Protein AF-A0A1I2SS05-F1 (afdb_monomer_lite)

Sequence (135 aa):
MAQELGLDVELPAALAALGEGWFEYGLVERSYAVRQPEAFARMVERWGHNALKRKQYTASAYIASVLALLAKSGAVVYRPAPGTGRWSYNNPISWWSLPPGAAWDQRTSWVDVIGDHDQASQAADEACRSYVPNA

Foldseek 3Di:
DCVVLVLLPLLLVLQVVVPAAKEFLVSSLLSSCVVRLPSLLVLLVVQQPDDDDDSVVRSSVVSVVVLVVCCVVLQKPWDFAAAAAVCNVPHRTIMIHGPPHDDNVRYDHCCNVQNHDDPSVVVSVVVSVVSNPDD

Secondary structure (DSSP, 8-state):
--TTTTHHHHHHHHHHHH-SSEEEHHHHHHHHHHH-HHHHHHHHHHHH-SSSS-HHHHHHHHHHHHHHHHHHTTSSEEEEE---GGGTTSSSEEEEE-TT---TTSEE-HHHHH-SSSHHHHHHHHHHHHTS---

Radius of gyration: 14.29 Å; chains: 1; bounding box: 31×37×32 Å

Structure (mmCIF, N/CA/C/O backbone):
data_AF-A0A1I2SS05-F1
#
_entry.id   AF-A0A1I2SS05-F1
#
loop_
_atom_site.group_PDB
_atom_site.id
_atom_site.type_symbol
_atom_site.label_atom_id
_atom_site.label_alt_id
_atom_site.label_comp_id
_atom_site.label_asym_id
_atom_site.label_entity_id
_atom_site.label_seq_id
_atom_site.pdbx_PDB_ins_code
_atom_site.Cartn_x
_atom_site.Cartn_y
_atom_site.Cartn_z
_atom_site.occupancy
_atom_site.B_iso_or_equiv
_atom_site.auth_seq_id
_atom_site.auth_comp_id
_atom_site.auth_asym_id
_atom_site.auth_atom_id
_atom_site.pdbx_PDB_model_num
ATOM 1 N N . MET A 1 1 ? -3.123 19.132 5.347 1.00 48.22 1 MET A N 1
ATOM 2 C CA . MET A 1 1 ? -1.966 18.322 4.895 1.00 48.22 1 MET A CA 1
ATOM 3 C C . MET A 1 1 ? -2.386 16.946 4.368 1.00 48.22 1 MET A C 1
ATOM 5 O O . MET A 1 1 ? -2.285 16.781 3.167 1.00 48.22 1 MET A O 1
ATOM 9 N N . ALA A 1 2 ? -2.925 16.000 5.160 1.00 51.53 2 ALA A N 1
ATOM 10 C CA . ALA A 1 2 ? -3.508 14.755 4.601 1.00 51.53 2 ALA A CA 1
ATOM 11 C C . ALA A 1 2 ? -4.911 14.979 3.994 1.00 51.53 2 ALA A C 1
ATOM 13 O O . ALA A 1 2 ? -5.163 14.591 2.859 1.00 51.53 2 ALA A O 1
ATOM 14 N N . GLN A 1 3 ? -5.760 15.738 4.699 1.00 52.25 3 GLN A N 1
ATOM 15 C CA . GLN A 1 3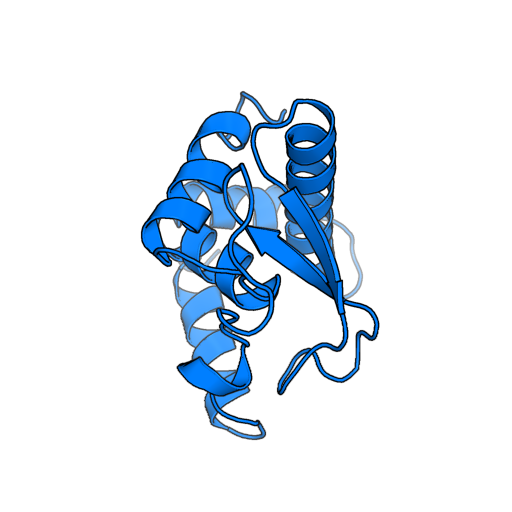 ? -7.090 16.182 4.236 1.00 52.25 3 GLN A CA 1
ATOM 16 C C . GLN A 1 3 ? -7.040 17.077 2.986 1.00 52.25 3 GLN A C 1
ATOM 18 O O . GLN A 1 3 ? -8.019 17.205 2.268 1.00 52.25 3 GLN A O 1
ATOM 23 N N . GLU A 1 4 ? -5.893 17.707 2.722 1.00 53.22 4 GLU A N 1
ATOM 24 C CA . GLU A 1 4 ? -5.696 18.620 1.584 1.00 53.22 4 GLU A CA 1
ATOM 25 C C . GLU A 1 4 ? -5.476 17.851 0.269 1.00 53.22 4 GLU A C 1
ATOM 27 O O . GLU A 1 4 ? -5.680 18.397 -0.808 1.00 53.22 4 GLU A O 1
ATOM 32 N N . LEU A 1 5 ? -5.093 16.572 0.368 1.00 64.88 5 LEU A N 1
ATOM 33 C CA . LEU A 1 5 ? -4.944 15.641 -0.753 1.00 64.88 5 LEU A CA 1
ATOM 34 C C . LEU A 1 5 ? -5.978 14.500 -0.702 1.00 64.88 5 LEU A C 1
ATOM 36 O O . LEU A 1 5 ? -5.899 13.580 -1.508 1.00 64.88 5 LEU A O 1
ATOM 40 N N . GLY A 1 6 ? -6.910 14.529 0.261 1.00 78.88 6 GLY A N 1
ATOM 41 C CA . GLY A 1 6 ? -7.926 13.488 0.457 1.00 78.88 6 GLY A CA 1
ATOM 42 C C . GLY A 1 6 ? -7.362 12.093 0.744 1.00 78.88 6 GLY A C 1
ATOM 43 O O . GLY A 1 6 ? -8.042 11.103 0.496 1.00 78.88 6 GLY A O 1
ATOM 44 N N . LEU A 1 7 ? -6.118 11.980 1.227 1.00 83.94 7 LEU A N 1
ATOM 45 C CA . LEU A 1 7 ? -5.425 10.688 1.369 1.00 83.94 7 LEU A CA 1
ATOM 46 C C . LEU A 1 7 ? -6.102 9.737 2.354 1.00 83.94 7 LEU A C 1
ATOM 48 O O . LEU A 1 7 ? -5.990 8.522 2.223 1.00 83.94 7 LEU A O 1
ATOM 52 N N . ASP A 1 8 ? -6.800 10.286 3.338 1.00 85.38 8 ASP A N 1
ATOM 53 C CA . ASP A 1 8 ? -7.609 9.546 4.295 1.00 85.38 8 ASP A CA 1
ATOM 54 C C . ASP A 1 8 ? -8.778 8.797 3.641 1.00 85.38 8 ASP A C 1
ATOM 56 O O . ASP A 1 8 ? -9.176 7.745 4.134 1.00 85.38 8 ASP A O 1
ATOM 60 N N . VAL A 1 9 ? -9.271 9.294 2.505 1.00 89.38 9 VAL A N 1
ATOM 61 C CA . VAL A 1 9 ? -10.321 8.659 1.696 1.00 89.38 9 VAL A CA 1
ATOM 62 C C . VAL A 1 9 ? -9.716 7.862 0.541 1.00 89.38 9 VAL A C 1
ATOM 64 O O . VAL A 1 9 ? -10.109 6.724 0.276 1.00 89.38 9 VAL A O 1
ATOM 67 N N . GLU A 1 10 ? -8.718 8.430 -0.131 1.00 93.12 10 GLU A N 1
ATOM 68 C CA . GLU A 1 10 ? -8.175 7.868 -1.363 1.00 93.12 10 GLU A CA 1
ATOM 69 C C . GLU A 1 10 ? -7.252 6.674 -1.138 1.00 93.12 10 GLU A C 1
ATOM 71 O O . GLU A 1 10 ? -7.200 5.802 -2.000 1.00 93.12 10 GLU A O 1
ATOM 76 N N . LEU A 1 11 ? -6.555 6.571 -0.001 1.00 93.94 11 LEU A N 1
ATOM 77 C CA . LEU A 1 11 ? -5.723 5.396 0.284 1.00 93.94 11 LEU A CA 1
ATOM 78 C C . LEU A 1 11 ? -6.562 4.144 0.595 1.00 93.94 11 LEU A C 1
ATOM 80 O O . LEU A 1 11 ? -6.270 3.096 0.012 1.00 93.94 11 LEU A O 1
ATOM 84 N N . PRO A 1 12 ? -7.636 4.209 1.410 1.00 95.12 12 PRO A N 1
ATOM 85 C CA . PRO A 1 12 ? -8.589 3.105 1.506 1.00 95.12 12 PRO A CA 1
ATOM 86 C C . PRO A 1 12 ? -9.242 2.771 0.161 1.00 95.12 12 PRO A C 1
ATOM 88 O O . PRO A 1 12 ? -9.371 1.597 -0.173 1.00 95.12 12 PRO A O 1
ATOM 91 N N . ALA A 1 13 ? -9.601 3.773 -0.649 1.00 94.75 13 ALA A N 1
ATOM 92 C CA . ALA A 1 13 ? -10.176 3.533 -1.973 1.00 94.75 13 ALA A CA 1
ATOM 93 C C . ALA A 1 13 ? -9.169 2.907 -2.960 1.00 94.75 13 ALA A C 1
ATOM 95 O O . ALA A 1 13 ? -9.543 2.073 -3.785 1.00 94.75 13 ALA A O 1
ATOM 96 N N . ALA A 1 14 ? -7.887 3.265 -2.863 1.00 94.44 14 ALA A N 1
ATOM 97 C CA . ALA A 1 14 ? -6.809 2.649 -3.629 1.00 94.44 14 ALA A CA 1
ATOM 98 C C . ALA A 1 14 ? -6.581 1.191 -3.222 1.00 94.44 14 ALA A C 1
ATOM 100 O O . ALA A 1 14 ? -6.375 0.346 -4.092 1.00 94.44 14 ALA A O 1
ATOM 101 N N . LEU A 1 15 ? -6.680 0.875 -1.930 1.00 95.50 15 LEU A N 1
ATOM 102 C CA . LEU A 1 15 ? -6.683 -0.509 -1.455 1.00 95.50 15 LEU A CA 1
ATOM 103 C C . LEU A 1 15 ? -7.912 -1.273 -1.949 1.00 95.50 15 LEU A C 1
ATOM 105 O O . LEU A 1 15 ? -7.764 -2.367 -2.478 1.00 95.50 15 LEU A O 1
ATOM 109 N N . ALA A 1 16 ? -9.105 -0.680 -1.858 1.00 95.31 16 ALA A N 1
ATOM 110 C CA . ALA A 1 16 ? -10.339 -1.294 -2.346 1.00 95.31 16 ALA A CA 1
ATOM 111 C C . ALA A 1 16 ? -10.265 -1.639 -3.843 1.00 95.31 16 ALA A C 1
ATOM 113 O O . ALA A 1 16 ? -10.750 -2.684 -4.266 1.00 95.31 16 ALA A O 1
ATOM 114 N N . ALA A 1 17 ? -9.620 -0.784 -4.643 1.00 95.06 17 ALA A N 1
ATOM 115 C CA . ALA A 1 17 ? -9.432 -1.008 -6.074 1.00 95.06 17 ALA A CA 1
ATOM 116 C C . ALA A 1 17 ? -8.500 -2.190 -6.403 1.00 95.06 17 ALA A C 1
ATOM 118 O O . ALA A 1 17 ? -8.555 -2.702 -7.519 1.00 95.06 17 ALA A O 1
ATOM 119 N N . LEU A 1 18 ? -7.658 -2.629 -5.459 1.00 94.31 18 LEU A N 1
ATOM 120 C CA . LEU A 1 18 ? -6.821 -3.823 -5.616 1.00 94.31 18 LEU A CA 1
ATOM 121 C C . LEU A 1 18 ? -7.591 -5.125 -5.328 1.00 94.31 18 LEU A C 1
ATOM 123 O O . LEU A 1 18 ? -7.138 -6.194 -5.732 1.00 94.31 18 LEU A O 1
ATOM 127 N N . GLY A 1 19 ? -8.761 -5.034 -4.690 1.00 94.06 19 GLY A N 1
ATOM 128 C CA . GLY A 1 19 ? -9.625 -6.165 -4.360 1.00 94.06 19 GLY A CA 1
ATOM 129 C C . GLY A 1 19 ? -9.471 -6.656 -2.921 1.00 94.06 19 GLY A C 1
ATOM 130 O O . GLY A 1 19 ? -9.003 -5.941 -2.035 1.00 94.06 19 GLY A O 1
ATOM 131 N N . GLU A 1 20 ? -9.909 -7.890 -2.678 1.00 93.50 20 GLU A N 1
ATOM 132 C CA . GLU A 1 20 ? -9.773 -8.547 -1.378 1.00 93.50 20 GLU A CA 1
ATOM 133 C C . GLU A 1 20 ? -8.370 -9.134 -1.218 1.00 93.50 20 GLU A C 1
ATOM 135 O O . GLU A 1 20 ? -7.832 -9.750 -2.139 1.00 93.50 20 GLU A O 1
ATOM 140 N N . GLY A 1 21 ? -7.781 -8.970 -0.035 1.00 96.38 21 GLY A N 1
ATOM 141 C CA . GLY A 1 21 ? -6.470 -9.535 0.266 1.00 96.38 21 GLY A CA 1
ATOM 142 C C . GLY A 1 21 ? -5.504 -8.550 0.903 1.00 96.38 21 GLY A C 1
ATOM 143 O O . GLY A 1 21 ? -5.843 -7.413 1.236 1.00 96.38 21 GLY A O 1
ATOM 144 N N . TRP A 1 22 ? -4.280 -9.025 1.090 1.00 98.12 22 TRP A N 1
ATOM 145 C CA . TRP A 1 22 ? -3.132 -8.227 1.498 1.00 98.12 22 TRP A CA 1
ATOM 146 C C . TRP A 1 22 ? -2.328 -7.793 0.282 1.00 98.12 22 TRP A C 1
ATOM 148 O O . TRP A 1 22 ? -2.013 -8.613 -0.575 1.00 98.12 22 TRP A O 1
ATOM 158 N N . PHE A 1 23 ? -1.915 -6.534 0.247 1.00 97.81 23 PHE A N 1
ATOM 159 C CA . PHE A 1 23 ? -1.162 -5.968 -0.865 1.00 97.81 23 PHE A CA 1
ATOM 160 C C . PHE A 1 23 ? 0.162 -5.396 -0.386 1.00 97.81 23 PHE A C 1
ATOM 162 O O . PHE A 1 23 ? 0.221 -4.671 0.613 1.00 97.81 23 PHE A O 1
ATOM 169 N N . GLU A 1 24 ? 1.231 -5.719 -1.108 1.00 96.31 24 GLU A N 1
ATOM 170 C CA . GLU A 1 24 ? 2.543 -5.122 -0.877 1.00 96.31 24 GLU A CA 1
ATOM 171 C C . GLU A 1 24 ? 2.481 -3.607 -1.117 1.00 96.31 24 GLU A C 1
ATOM 173 O O . GLU A 1 24 ? 1.811 -3.141 -2.041 1.00 96.31 24 GLU A O 1
ATOM 178 N N . TYR A 1 25 ? 3.204 -2.829 -0.308 1.00 94.56 25 TYR A N 1
ATOM 179 C CA . TYR A 1 25 ? 3.220 -1.366 -0.373 1.00 94.56 25 TYR A CA 1
ATOM 180 C C . TYR A 1 25 ? 3.329 -0.787 -1.791 1.00 94.56 25 TYR A C 1
ATOM 182 O O . TYR A 1 25 ? 2.598 0.143 -2.127 1.00 94.56 25 TYR A O 1
ATOM 190 N N . GLY A 1 26 ? 4.193 -1.352 -2.640 1.00 91.31 26 GLY A N 1
ATOM 191 C CA . GLY A 1 26 ? 4.365 -0.863 -4.006 1.00 91.31 26 GLY A CA 1
ATOM 192 C C . GLY A 1 26 ? 3.089 -0.919 -4.849 1.00 91.31 26 GLY A C 1
ATOM 193 O O . GLY A 1 26 ? 2.849 -0.021 -5.654 1.00 91.31 26 GLY A O 1
ATOM 194 N N . LEU A 1 27 ? 2.239 -1.930 -4.646 1.00 93.12 27 LEU A N 1
ATOM 195 C CA . LEU A 1 27 ? 0.946 -2.020 -5.329 1.00 93.12 27 LEU A CA 1
ATOM 196 C C . LEU A 1 27 ? -0.041 -0.972 -4.814 1.00 93.12 27 LEU A C 1
ATOM 198 O O . LEU A 1 27 ? -0.803 -0.418 -5.603 1.00 93.12 27 LEU A O 1
ATOM 202 N N . VAL A 1 28 ? -0.001 -0.669 -3.516 1.00 94.00 28 VAL A N 1
ATOM 203 C CA . VAL A 1 28 ? -0.846 0.364 -2.898 1.00 94.00 28 VAL A CA 1
ATOM 204 C C . VAL A 1 28 ? -0.473 1.749 -3.416 1.00 94.00 28 VAL A C 1
ATOM 206 O O . VAL A 1 28 ? -1.347 2.498 -3.849 1.00 94.00 28 VAL A O 1
ATOM 209 N N . GLU A 1 29 ? 0.823 2.072 -3.436 1.00 91.19 29 GLU A N 1
ATOM 210 C CA . GLU A 1 29 ? 1.328 3.329 -3.997 1.00 91.19 29 GLU A CA 1
ATOM 211 C C . GLU A 1 29 ? 0.943 3.464 -5.474 1.00 91.19 29 GLU A C 1
ATOM 213 O O . GLU A 1 29 ? 0.400 4.492 -5.880 1.00 91.19 29 GLU A O 1
ATOM 218 N N . ARG A 1 30 ? 1.155 2.407 -6.268 1.00 89.62 30 ARG A N 1
ATOM 219 C CA . ARG A 1 30 ? 0.778 2.382 -7.685 1.00 89.62 30 ARG A CA 1
ATOM 220 C C . ARG A 1 30 ? -0.727 2.574 -7.877 1.00 89.62 30 ARG A C 1
ATOM 222 O O . ARG A 1 30 ? -1.124 3.363 -8.727 1.00 89.62 30 ARG A O 1
ATOM 229 N N . SER A 1 31 ? -1.558 1.882 -7.097 1.00 92.25 31 SER A N 1
ATOM 230 C CA . SER A 1 31 ? -3.018 2.037 -7.144 1.00 92.25 31 SER A CA 1
ATOM 231 C C . SER A 1 31 ? -3.435 3.480 -6.850 1.00 92.25 31 SER A C 1
ATOM 233 O O . SER A 1 31 ? -4.236 4.058 -7.584 1.00 92.25 31 SER A O 1
ATOM 235 N N . TYR A 1 32 ? -2.833 4.106 -5.834 1.00 90.75 32 TYR A N 1
ATOM 236 C CA . TYR A 1 32 ? -3.074 5.514 -5.527 1.00 90.75 32 TYR A CA 1
ATOM 237 C C . TYR A 1 32 ? -2.633 6.440 -6.671 1.00 90.75 32 TYR A C 1
ATOM 239 O O . TYR A 1 32 ? -3.416 7.287 -7.095 1.00 90.75 32 TYR A O 1
ATOM 247 N N . ALA A 1 33 ? -1.427 6.258 -7.217 1.00 88.06 33 ALA A N 1
ATOM 248 C CA . ALA A 1 33 ? -0.911 7.081 -8.313 1.00 88.06 33 ALA A CA 1
ATOM 249 C C . ALA A 1 33 ? -1.770 6.983 -9.587 1.00 88.06 33 ALA A C 1
ATOM 251 O O . ALA A 1 33 ? -1.985 7.988 -10.257 1.00 88.06 33 ALA A O 1
ATOM 252 N N . VAL A 1 34 ? -2.311 5.798 -9.893 1.00 87.88 34 VAL A N 1
ATOM 253 C CA . VAL A 1 34 ? -3.240 5.601 -11.019 1.00 87.88 34 VAL A CA 1
ATOM 254 C C . VAL A 1 34 ? -4.572 6.315 -10.783 1.00 87.88 34 VAL A C 1
ATOM 256 O O . VAL A 1 34 ? -5.139 6.885 -11.712 1.00 87.88 34 VAL A O 1
ATOM 259 N N . ARG A 1 35 ? -5.088 6.284 -9.551 1.00 88.44 35 ARG A N 1
ATOM 260 C CA . ARG A 1 35 ? -6.379 6.897 -9.206 1.00 88.44 35 ARG A CA 1
ATOM 261 C C . ARG A 1 35 ? -6.308 8.414 -9.082 1.00 88.44 35 ARG A C 1
ATOM 263 O O . ARG A 1 35 ? -7.273 9.093 -9.411 1.00 88.44 35 ARG A O 1
ATOM 270 N N . GLN A 1 36 ? -5.195 8.926 -8.572 1.00 88.31 36 GLN A N 1
ATOM 271 C CA . GLN A 1 36 ? -5.012 10.333 -8.229 1.00 88.31 36 GLN A CA 1
ATOM 272 C C . GLN A 1 36 ? -3.708 10.885 -8.830 1.00 88.31 36 GLN A C 1
ATOM 274 O O . GLN A 1 36 ? -2.840 11.361 -8.088 1.00 88.31 36 GLN A O 1
ATOM 279 N N . PRO A 1 37 ? -3.547 10.847 -10.169 1.00 85.69 37 PRO A N 1
ATOM 280 C CA . PRO A 1 37 ? -2.283 11.180 -10.829 1.00 85.69 37 PRO A CA 1
ATOM 281 C C . PRO A 1 37 ? -1.830 12.616 -10.538 1.00 85.69 37 PRO A C 1
ATOM 283 O O . PRO A 1 37 ? -0.675 12.843 -10.189 1.00 85.69 37 PRO A O 1
ATOM 286 N N . GLU A 1 38 ? -2.745 13.589 -10.556 1.00 83.81 38 GLU A N 1
ATOM 287 C CA . GLU A 1 38 ? -2.424 14.994 -10.263 1.00 83.81 38 GLU A CA 1
ATOM 288 C C . GLU A 1 38 ? -2.047 15.236 -8.794 1.00 83.81 38 GLU A C 1
ATOM 290 O O . GLU A 1 38 ? -1.187 16.061 -8.479 1.00 83.81 38 GLU A O 1
ATOM 295 N N . ALA A 1 39 ? -2.703 14.549 -7.854 1.00 84.31 39 ALA A N 1
ATOM 296 C CA . ALA A 1 39 ? -2.381 14.671 -6.433 1.00 84.31 39 ALA A CA 1
ATOM 297 C C . ALA A 1 39 ? -1.034 14.008 -6.119 1.00 84.31 39 ALA A C 1
ATOM 299 O O . ALA A 1 39 ? -0.243 14.549 -5.346 1.00 84.31 39 ALA A O 1
ATOM 300 N N . PHE A 1 40 ? -0.751 12.866 -6.750 1.00 83.38 40 PHE A N 1
ATOM 301 C CA . PHE A 1 40 ? 0.543 12.203 -6.666 1.00 83.38 40 PHE A CA 1
ATOM 302 C C . PHE A 1 40 ? 1.655 13.062 -7.285 1.00 83.38 40 PHE A C 1
ATOM 304 O O . PHE A 1 40 ? 2.693 13.250 -6.655 1.00 83.38 40 PHE A O 1
ATOM 311 N N . ALA A 1 41 ? 1.418 13.681 -8.445 1.00 81.75 41 ALA A N 1
ATOM 312 C CA . ALA A 1 41 ? 2.341 14.635 -9.060 1.00 81.75 41 ALA A CA 1
ATOM 313 C C . ALA A 1 41 ? 2.666 15.809 -8.122 1.00 81.75 41 ALA A C 1
ATOM 315 O O . ALA A 1 41 ? 3.836 16.074 -7.850 1.00 81.75 41 ALA A O 1
ATOM 316 N N . ARG A 1 42 ? 1.643 16.443 -7.532 1.00 79.62 42 ARG A N 1
ATOM 317 C CA . ARG A 1 42 ? 1.820 17.521 -6.540 1.00 79.62 42 ARG A CA 1
ATOM 318 C C . ARG A 1 42 ? 2.568 17.064 -5.291 1.00 79.62 42 ARG A C 1
ATOM 320 O O . ARG A 1 42 ? 3.323 17.835 -4.707 1.00 79.62 42 ARG A O 1
ATOM 327 N N . MET A 1 43 ? 2.371 15.818 -4.865 1.00 78.94 43 MET A N 1
ATOM 328 C CA . MET A 1 43 ? 3.104 15.225 -3.747 1.00 78.94 43 MET A CA 1
ATOM 329 C C . MET A 1 43 ? 4.590 15.051 -4.090 1.00 78.94 43 MET A C 1
ATOM 331 O O . MET A 1 43 ? 5.460 15.457 -3.317 1.00 78.94 43 MET A O 1
ATOM 335 N N . VAL A 1 44 ? 4.888 14.509 -5.270 1.00 77.12 44 VAL A N 1
ATOM 336 C CA . VAL A 1 44 ? 6.264 14.372 -5.764 1.00 77.12 44 VAL A CA 1
ATOM 337 C C . VAL A 1 44 ? 6.933 15.737 -5.924 1.00 77.12 44 VAL A C 1
ATOM 339 O O . VAL A 1 44 ? 8.104 15.874 -5.581 1.00 77.12 44 VAL A O 1
ATOM 342 N N . GLU A 1 45 ? 6.205 16.749 -6.391 1.00 73.75 45 GLU A N 1
ATOM 343 C CA . GLU A 1 45 ? 6.691 18.125 -6.472 1.00 73.75 45 GLU A CA 1
ATOM 344 C C . GLU A 1 45 ? 6.980 18.675 -5.066 1.00 73.75 45 GLU A C 1
ATOM 346 O O . GLU A 1 45 ? 8.141 18.876 -4.709 1.00 73.75 45 GLU A O 1
ATOM 351 N N . ARG A 1 46 ? 5.957 18.802 -4.210 1.00 70.81 46 ARG A N 1
ATOM 352 C CA . ARG A 1 46 ? 6.025 19.442 -2.881 1.00 70.81 46 ARG A CA 1
ATOM 353 C C . ARG A 1 46 ? 7.065 18.827 -1.949 1.00 70.81 46 ARG A C 1
ATOM 355 O O . ARG A 1 46 ? 7.768 19.557 -1.253 1.00 70.81 46 ARG A O 1
ATOM 362 N N . TRP A 1 47 ? 7.167 17.501 -1.913 1.00 66.50 47 TRP A N 1
ATOM 363 C CA . TRP A 1 47 ? 8.106 16.792 -1.038 1.00 66.50 47 TRP A CA 1
ATOM 364 C C . TRP A 1 47 ? 9.377 16.331 -1.768 1.00 66.50 47 TRP A C 1
ATOM 366 O O . TRP A 1 47 ? 10.258 15.733 -1.148 1.00 66.50 47 TRP A O 1
ATOM 376 N N . GLY A 1 48 ? 9.515 16.648 -3.060 1.00 58.56 48 GLY A N 1
ATOM 377 C CA . GLY A 1 48 ? 10.715 16.415 -3.870 1.00 58.56 48 GLY A CA 1
ATOM 378 C C . GLY A 1 48 ? 11.693 17.595 -3.919 1.00 58.56 48 GLY A C 1
ATOM 379 O O . GLY A 1 48 ? 12.789 17.448 -4.469 1.00 58.56 48 GLY A O 1
ATOM 380 N N . HIS A 1 49 ? 11.341 18.747 -3.339 1.00 49.53 49 HIS A N 1
ATOM 381 C CA . HIS A 1 49 ? 12.206 19.925 -3.229 1.00 49.53 49 HIS A CA 1
ATOM 382 C C . HIS A 1 49 ? 13.258 19.765 -2.117 1.00 49.53 49 HIS A C 1
ATOM 384 O O . HIS A 1 49 ? 13.141 20.354 -1.049 1.00 49.53 49 HIS A O 1
ATOM 390 N N . ASN A 1 50 ? 14.315 18.988 -2.357 1.00 41.00 50 ASN A N 1
ATOM 391 C CA . ASN A 1 50 ? 15.604 19.194 -1.691 1.00 41.00 50 ASN A CA 1
ATOM 392 C C . ASN A 1 50 ? 16.743 18.790 -2.637 1.00 41.00 50 ASN A C 1
ATOM 394 O O . ASN A 1 50 ? 16.659 17.805 -3.363 1.00 41.00 50 ASN A O 1
ATOM 398 N N . ALA A 1 51 ? 17.796 19.599 -2.653 1.00 42.31 51 ALA A N 1
ATOM 399 C CA . ALA A 1 51 ? 18.767 19.785 -3.731 1.00 42.31 51 ALA A CA 1
ATOM 400 C C . ALA A 1 51 ? 19.680 18.589 -4.119 1.00 42.31 51 ALA A C 1
ATOM 402 O O . ALA A 1 51 ? 20.643 18.783 -4.853 1.00 42.31 51 ALA A O 1
ATOM 403 N N . LEU A 1 52 ? 19.423 17.354 -3.677 1.00 43.56 52 LEU A N 1
ATOM 404 C CA . LEU A 1 52 ? 20.251 16.166 -3.944 1.00 43.56 52 LEU A CA 1
ATOM 405 C C . LEU A 1 52 ? 19.339 14.919 -4.030 1.00 43.56 52 LEU A C 1
ATOM 407 O O . LEU A 1 52 ? 18.456 14.745 -3.200 1.00 43.56 52 LEU A O 1
ATOM 411 N N . LYS A 1 53 ? 19.516 14.061 -5.048 1.00 48.81 53 LYS A N 1
ATOM 412 C CA . LYS A 1 53 ? 18.751 12.815 -5.335 1.00 48.81 53 LYS A CA 1
ATOM 413 C C . LYS A 1 53 ? 17.987 12.154 -4.153 1.00 48.81 53 LYS A C 1
ATOM 415 O O . LYS A 1 53 ? 18.611 11.583 -3.269 1.00 48.81 53 LYS A O 1
ATOM 420 N N . ARG A 1 54 ? 16.651 12.063 -4.279 1.00 52.69 54 ARG A N 1
ATOM 421 C CA . ARG A 1 54 ? 15.729 10.884 -4.196 1.00 52.69 54 ARG A CA 1
ATOM 422 C C . ARG A 1 54 ? 14.295 11.418 -3.984 1.00 52.69 54 ARG A C 1
ATOM 424 O O . ARG A 1 54 ? 13.763 11.393 -2.883 1.00 52.69 54 ARG A O 1
ATOM 431 N N . LYS A 1 55 ? 13.685 11.922 -5.066 1.00 55.38 55 LYS A N 1
ATOM 432 C CA . LYS A 1 55 ? 12.386 12.634 -5.070 1.00 55.38 55 LYS A CA 1
ATOM 433 C C . LYS A 1 55 ? 11.164 11.748 -4.774 1.00 55.38 55 LYS A C 1
ATOM 435 O O . LYS A 1 55 ? 10.182 12.224 -4.233 1.00 55.38 55 LYS A O 1
ATOM 440 N N . GLN A 1 56 ? 11.220 10.464 -5.129 1.00 57.59 56 GLN A N 1
ATOM 441 C CA . GLN A 1 56 ? 10.107 9.528 -4.915 1.00 57.59 56 GLN A CA 1
ATOM 442 C C . GLN A 1 56 ? 10.089 8.955 -3.498 1.00 57.59 56 GLN A C 1
ATOM 444 O O . GLN A 1 56 ? 9.024 8.735 -2.942 1.00 57.59 56 GLN A O 1
ATOM 449 N N . TYR A 1 57 ? 11.261 8.793 -2.874 1.00 60.41 57 TYR A N 1
ATOM 450 C CA . TYR A 1 57 ? 11.355 8.229 -1.527 1.00 60.41 57 TYR A CA 1
ATOM 451 C C . TYR A 1 57 ? 10.579 9.061 -0.496 1.00 60.41 57 TYR A C 1
ATOM 453 O O . TYR A 1 57 ? 10.016 8.508 0.440 1.00 60.41 57 TYR A O 1
ATOM 461 N N . THR A 1 58 ? 10.510 10.381 -0.679 1.00 73.12 58 THR A N 1
ATOM 462 C CA . THR A 1 58 ? 9.777 11.285 0.214 1.00 73.12 58 THR A CA 1
ATOM 463 C C . THR A 1 58 ? 8.262 11.215 0.013 1.00 73.12 58 THR A C 1
ATOM 465 O O . THR A 1 58 ? 7.537 11.180 1.005 1.00 73.12 58 THR A O 1
ATOM 468 N N . ALA A 1 59 ? 7.778 11.117 -1.231 1.00 79.75 59 ALA A N 1
ATOM 469 C CA . ALA A 1 59 ? 6.363 10.880 -1.530 1.00 79.75 59 ALA A CA 1
ATOM 470 C C . ALA A 1 59 ? 5.904 9.506 -1.013 1.00 79.75 59 ALA A C 1
ATOM 472 O O . ALA A 1 59 ? 4.905 9.417 -0.299 1.00 79.75 59 ALA A O 1
ATOM 473 N N . SER A 1 60 ? 6.690 8.456 -1.269 1.00 84.00 60 SER A N 1
ATOM 474 C CA . SER A 1 60 ? 6.440 7.119 -0.732 1.00 84.00 60 SER A CA 1
ATOM 475 C C . SER A 1 60 ? 6.410 7.129 0.803 1.00 84.00 60 SER A C 1
ATOM 477 O O . SER A 1 60 ? 5.445 6.694 1.434 1.00 84.00 60 SER A O 1
ATOM 479 N N . ALA A 1 61 ? 7.428 7.710 1.448 1.00 84.25 61 ALA A N 1
ATOM 480 C CA . ALA A 1 61 ? 7.469 7.814 2.906 1.00 84.25 61 ALA A CA 1
ATOM 481 C C . ALA A 1 61 ? 6.254 8.572 3.469 1.00 84.25 61 ALA A C 1
ATOM 483 O O . ALA A 1 61 ? 5.713 8.182 4.506 1.00 84.25 61 ALA A O 1
ATOM 484 N N . TYR A 1 62 ? 5.784 9.611 2.772 1.00 87.06 62 TYR A N 1
ATOM 485 C CA . TYR A 1 62 ? 4.578 10.332 3.159 1.00 87.06 62 TYR A CA 1
ATOM 486 C C . TYR A 1 62 ? 3.328 9.447 3.063 1.00 87.06 62 TYR A C 1
ATOM 488 O O . TYR A 1 62 ? 2.602 9.333 4.051 1.00 87.06 62 TYR A O 1
ATOM 496 N N . ILE A 1 63 ? 3.117 8.741 1.949 1.00 90.19 63 ILE A N 1
ATOM 497 C CA . ILE A 1 63 ? 2.006 7.784 1.794 1.00 90.19 63 ILE A CA 1
ATOM 498 C C . ILE A 1 63 ? 2.046 6.715 2.891 1.00 90.19 63 ILE A C 1
ATOM 500 O O . ILE A 1 63 ? 1.036 6.463 3.548 1.00 90.19 63 ILE A O 1
ATOM 504 N N . ALA A 1 64 ? 3.217 6.125 3.145 1.00 90.75 64 ALA A N 1
ATOM 505 C CA . ALA A 1 64 ? 3.394 5.126 4.196 1.00 90.75 64 ALA A CA 1
ATOM 506 C C . ALA A 1 64 ? 3.061 5.691 5.589 1.00 90.75 64 ALA A C 1
ATOM 508 O O . ALA A 1 64 ? 2.442 5.007 6.405 1.00 90.75 64 ALA A O 1
ATOM 509 N N . SER A 1 65 ? 3.414 6.954 5.856 1.00 90.62 65 SER A N 1
ATOM 510 C CA . SER A 1 65 ? 3.070 7.625 7.114 1.00 90.62 65 SER A CA 1
ATOM 511 C C . SER A 1 65 ? 1.560 7.822 7.280 1.00 90.62 65 SER A C 1
ATOM 513 O O . SER A 1 65 ? 1.038 7.606 8.374 1.00 90.62 65 SER A O 1
ATOM 515 N N . VAL A 1 66 ? 0.838 8.155 6.204 1.00 92.75 66 VAL A N 1
ATOM 516 C CA . VAL A 1 66 ? -0.624 8.300 6.247 1.00 92.75 66 VAL A CA 1
ATOM 517 C C . VAL A 1 66 ? -1.300 6.938 6.409 1.00 92.75 66 VAL A C 1
ATOM 519 O O . VAL A 1 66 ? -2.190 6.812 7.245 1.00 92.75 66 VAL A O 1
ATOM 522 N N . LEU A 1 67 ? -0.832 5.894 5.716 1.00 95.25 67 LEU A N 1
ATOM 523 C CA . LEU A 1 67 ? -1.307 4.519 5.929 1.00 95.25 67 LEU A CA 1
ATOM 524 C C . LEU A 1 67 ? -1.117 4.068 7.383 1.00 95.25 67 LEU A C 1
ATOM 526 O O . LEU A 1 67 ? -2.016 3.471 7.970 1.00 95.25 67 LEU A O 1
ATOM 530 N N . ALA A 1 68 ? 0.013 4.410 8.008 1.00 94.38 68 ALA A N 1
ATOM 531 C CA . ALA A 1 68 ? 0.243 4.111 9.418 1.00 94.38 68 ALA A CA 1
ATOM 532 C C . ALA A 1 68 ? -0.736 4.851 10.351 1.00 94.38 68 ALA A C 1
ATOM 534 O O . ALA A 1 68 ? -1.150 4.295 11.368 1.00 94.38 68 ALA A O 1
ATOM 535 N N . LEU A 1 69 ? -1.129 6.088 10.022 1.00 94.00 69 LEU A N 1
ATOM 536 C CA . LEU A 1 69 ? -2.170 6.814 10.762 1.00 94.00 69 LEU A CA 1
ATOM 537 C C . LEU A 1 69 ? -3.547 6.164 10.581 1.00 94.00 69 LEU A C 1
ATOM 539 O O . LEU A 1 69 ? -4.261 5.981 11.564 1.00 94.00 69 LEU A O 1
ATOM 543 N N . LEU A 1 70 ? -3.887 5.753 9.359 1.00 95.25 70 LEU A N 1
ATOM 544 C CA . LEU A 1 70 ? -5.138 5.054 9.053 1.00 95.25 70 LEU A CA 1
ATOM 545 C C . LEU A 1 70 ? -5.219 3.677 9.722 1.00 95.25 70 LEU A C 1
ATOM 547 O O . LEU A 1 70 ? -6.292 3.254 10.146 1.00 95.25 70 LEU A O 1
ATOM 551 N N . ALA A 1 71 ? -4.089 2.989 9.878 1.00 96.12 71 ALA A N 1
ATOM 552 C CA . ALA A 1 71 ? -4.045 1.741 10.630 1.00 96.12 71 ALA A CA 1
ATOM 553 C C . ALA A 1 71 ? -4.349 1.951 12.116 1.00 96.12 71 ALA A C 1
ATOM 555 O O . ALA A 1 71 ? -5.047 1.144 12.724 1.00 96.12 71 ALA A O 1
ATOM 556 N N . LYS A 1 72 ? -3.889 3.064 12.703 1.00 94.75 72 LYS A N 1
ATOM 557 C CA . LYS A 1 72 ? -4.208 3.409 14.099 1.00 94.75 72 LYS A CA 1
ATOM 558 C C . LYS A 1 72 ? -5.693 3.695 14.310 1.00 94.75 72 LYS A C 1
ATOM 560 O O . LYS A 1 72 ? -6.198 3.410 15.390 1.00 94.75 72 LYS A O 1
ATOM 565 N N . SER A 1 73 ? -6.384 4.248 13.312 1.00 93.69 73 SER A N 1
ATOM 566 C CA . SER A 1 73 ? -7.835 4.468 13.367 1.00 93.69 73 SER A CA 1
ATOM 567 C C . SER A 1 73 ? -8.657 3.246 12.948 1.00 93.69 73 SER A C 1
ATOM 569 O O . SER A 1 73 ? -9.882 3.305 12.986 1.00 93.69 73 SER A O 1
ATOM 571 N N . GLY A 1 74 ? -8.008 2.151 12.540 1.00 95.06 74 GLY A N 1
ATOM 572 C CA . GLY A 1 74 ? -8.675 0.940 12.071 1.00 95.06 74 GLY A CA 1
ATOM 573 C C . GLY A 1 74 ? -9.312 1.069 10.686 1.00 95.06 74 GLY A C 1
ATOM 574 O O . GLY A 1 74 ? -10.152 0.247 10.350 1.00 95.06 74 GLY A O 1
ATOM 575 N N . ALA A 1 75 ? -8.942 2.076 9.885 1.00 95.75 75 ALA A N 1
ATOM 576 C CA . ALA A 1 75 ? -9.439 2.243 8.513 1.00 95.75 75 ALA A CA 1
ATOM 577 C C . ALA A 1 75 ? -8.739 1.311 7.507 1.00 95.75 75 ALA A C 1
ATOM 579 O O . ALA A 1 75 ? -9.293 0.990 6.460 1.00 95.75 75 ALA A O 1
ATOM 580 N N . VAL A 1 76 ? -7.524 0.871 7.832 1.00 97.06 76 VAL A N 1
ATOM 581 C CA . VAL A 1 76 ? -6.752 -0.154 7.115 1.00 97.06 76 VAL A CA 1
ATOM 582 C C . VAL A 1 76 ? -6.056 -1.039 8.143 1.00 97.06 76 VAL A C 1
ATOM 584 O O . VAL A 1 76 ? -5.955 -0.677 9.314 1.00 97.06 76 VAL A O 1
ATOM 587 N N . VAL A 1 77 ? -5.541 -2.187 7.722 1.00 97.69 77 VAL A N 1
ATOM 588 C CA . VAL A 1 77 ? -4.703 -3.042 8.568 1.00 97.69 77 VAL A CA 1
ATOM 589 C C . VAL A 1 77 ? -3.299 -3.154 7.992 1.00 97.69 77 VAL A C 1
ATOM 591 O O . VAL A 1 77 ? -3.101 -3.118 6.779 1.00 97.69 77 VAL A O 1
ATOM 594 N N . TYR A 1 78 ? -2.322 -3.267 8.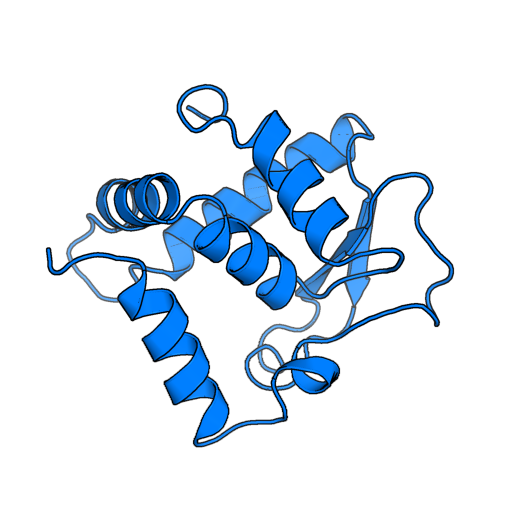889 1.00 97.00 78 TYR A N 1
ATOM 595 C CA . TYR A 1 78 ? -0.895 -3.290 8.585 1.00 97.00 78 TYR A CA 1
ATOM 596 C C . TYR A 1 78 ? -0.284 -4.635 8.965 1.00 97.00 78 TYR A C 1
ATOM 598 O O . TYR A 1 78 ? -0.555 -5.162 10.047 1.00 97.00 78 TYR A O 1
ATOM 606 N N . ARG A 1 79 ? 0.612 -5.144 8.119 1.00 96.44 79 ARG A N 1
ATOM 607 C CA . ARG A 1 79 ? 1.470 -6.284 8.436 1.00 96.44 79 ARG A CA 1
ATOM 608 C C . ARG A 1 79 ? 2.868 -6.104 7.835 1.00 96.44 79 ARG A C 1
ATOM 610 O O . ARG A 1 79 ? 2.973 -5.838 6.643 1.00 96.44 79 ARG A O 1
ATOM 617 N N . PRO A 1 80 ? 3.956 -6.277 8.602 1.00 96.62 80 PRO A N 1
ATOM 618 C CA . PRO A 1 80 ? 5.293 -6.386 8.028 1.00 96.62 80 PRO A CA 1
ATOM 619 C C . PRO A 1 80 ? 5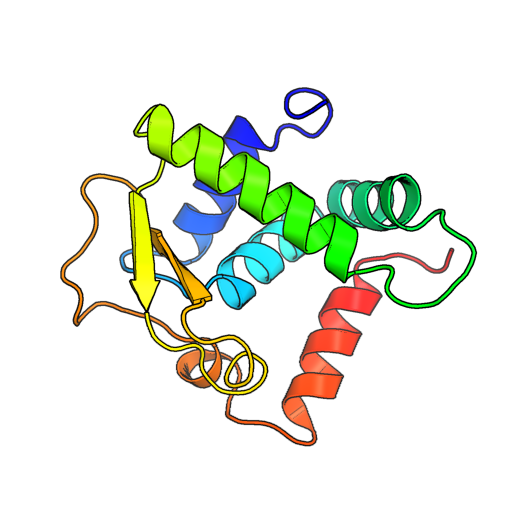.492 -7.772 7.399 1.00 96.62 80 PRO A C 1
ATOM 621 O O . PRO A 1 80 ? 5.169 -8.788 8.021 1.00 96.62 80 PRO A O 1
ATOM 624 N N . ALA A 1 81 ? 6.052 -7.829 6.193 1.00 96.00 81 ALA A N 1
ATOM 625 C CA . ALA A 1 81 ? 6.466 -9.078 5.549 1.00 96.00 81 ALA A CA 1
ATOM 626 C C . ALA A 1 81 ? 7.573 -8.819 4.504 1.00 96.00 81 ALA A C 1
ATOM 628 O O . ALA A 1 81 ? 7.868 -7.655 4.218 1.00 96.00 81 ALA A O 1
ATOM 629 N N . PRO A 1 82 ? 8.214 -9.861 3.939 1.00 95.50 82 PRO A N 1
ATOM 630 C CA . PRO A 1 82 ? 9.222 -9.676 2.899 1.00 95.50 82 PRO A CA 1
ATOM 631 C C . PRO A 1 82 ? 8.677 -8.909 1.692 1.00 95.50 82 PRO A C 1
ATOM 633 O O . PRO A 1 82 ? 7.552 -9.157 1.256 1.00 95.50 82 PRO A O 1
ATOM 636 N N . GLY A 1 83 ? 9.475 -7.977 1.170 1.00 91.00 83 GLY A N 1
ATOM 637 C CA . GLY A 1 83 ? 9.215 -7.348 -0.121 1.00 91.00 83 GLY A CA 1
ATOM 638 C C . GLY A 1 83 ? 9.638 -8.254 -1.268 1.00 91.00 83 GLY A C 1
ATOM 639 O O . GLY A 1 83 ? 10.518 -9.105 -1.115 1.00 91.00 83 GLY A O 1
ATOM 640 N N . THR A 1 84 ? 9.012 -8.070 -2.422 1.00 90.62 84 THR A N 1
ATOM 641 C CA . THR A 1 84 ? 9.245 -8.886 -3.615 1.00 90.62 84 THR A CA 1
ATOM 642 C C . THR A 1 84 ? 9.699 -8.039 -4.798 1.00 90.62 84 THR A C 1
ATOM 644 O O . THR A 1 84 ? 9.491 -6.825 -4.836 1.00 90.62 84 THR A O 1
ATOM 647 N N . GLY A 1 85 ? 10.361 -8.673 -5.769 1.00 86.69 85 GLY A N 1
ATOM 648 C CA . GLY A 1 85 ? 10.830 -8.017 -6.987 1.00 86.69 85 GLY A CA 1
ATOM 649 C C . GLY A 1 85 ? 11.636 -6.749 -6.702 1.00 86.69 85 GLY A C 1
ATOM 650 O O . GLY A 1 85 ? 12.619 -6.770 -5.954 1.00 86.69 85 GLY A O 1
ATOM 651 N N . ARG A 1 86 ? 11.155 -5.616 -7.232 1.00 80.88 86 ARG A N 1
ATOM 652 C CA . ARG A 1 86 ? 11.715 -4.273 -6.997 1.00 80.88 86 ARG A CA 1
ATOM 653 C C . ARG A 1 86 ? 11.939 -3.974 -5.515 1.00 80.88 86 ARG A C 1
ATOM 655 O O . ARG A 1 86 ? 12.899 -3.296 -5.173 1.00 80.88 86 ARG A O 1
ATOM 662 N N . TRP A 1 87 ? 11.048 -4.441 -4.649 1.00 84.31 87 TRP A N 1
ATOM 663 C CA . TRP A 1 87 ? 11.024 -4.126 -3.226 1.00 84.31 87 TRP A CA 1
ATOM 664 C C . TRP A 1 87 ? 11.773 -5.146 -2.365 1.00 84.31 87 TRP A C 1
ATOM 666 O O . TRP A 1 87 ? 11.804 -4.999 -1.147 1.00 84.31 87 TRP A O 1
ATOM 676 N N . SER A 1 88 ? 12.421 -6.145 -2.973 1.00 86.38 88 SER A N 1
ATOM 677 C CA . SER A 1 88 ? 13.200 -7.177 -2.268 1.00 86.38 88 SER A CA 1
ATOM 678 C C . SER A 1 88 ? 14.314 -6.615 -1.377 1.00 86.38 88 SER A C 1
ATOM 680 O O . SER A 1 88 ? 14.631 -7.204 -0.344 1.00 86.38 88 SER A O 1
ATOM 682 N N . TYR A 1 89 ? 14.869 -5.446 -1.723 1.00 81.31 89 TYR A N 1
ATOM 683 C CA . TYR A 1 89 ? 15.869 -4.755 -0.901 1.00 81.31 89 TYR A CA 1
ATOM 684 C C . TYR A 1 89 ? 15.299 -4.200 0.415 1.00 81.31 89 TYR A C 1
ATOM 686 O O . TYR A 1 89 ? 16.065 -3.882 1.324 1.00 81.31 89 TYR A O 1
ATOM 694 N N . ASN A 1 90 ? 13.977 -4.030 0.513 1.00 81.38 90 ASN A N 1
ATOM 695 C CA . ASN A 1 90 ? 13.300 -3.461 1.671 1.00 81.38 90 ASN A CA 1
ATOM 696 C C . ASN A 1 90 ? 12.579 -4.574 2.436 1.00 81.38 90 ASN A C 1
ATOM 698 O O . ASN A 1 90 ? 11.432 -4.906 2.146 1.00 81.38 90 ASN A O 1
ATOM 702 N N . ASN A 1 91 ? 13.272 -5.180 3.397 1.00 85.44 91 ASN A N 1
ATOM 703 C CA . ASN A 1 91 ? 12.747 -6.295 4.173 1.00 85.44 91 ASN A CA 1
ATOM 704 C C . ASN A 1 91 ? 12.943 -6.048 5.683 1.00 85.44 91 ASN A C 1
ATOM 706 O O . ASN A 1 91 ? 14.090 -5.984 6.130 1.00 85.44 91 ASN A O 1
ATOM 710 N N . PRO A 1 92 ? 11.859 -5.932 6.474 1.00 91.56 92 PRO A N 1
ATOM 711 C CA . PRO A 1 92 ? 10.456 -6.051 6.060 1.00 91.56 92 PRO A CA 1
ATOM 712 C C . PRO A 1 92 ? 9.935 -4.810 5.316 1.00 91.56 92 PRO A C 1
ATOM 714 O O . PRO A 1 92 ? 10.266 -3.681 5.673 1.00 91.56 92 PRO A O 1
ATOM 717 N N . ILE A 1 93 ? 9.053 -5.024 4.333 1.00 93.69 93 ILE A N 1
ATOM 718 C CA . ILE A 1 93 ? 8.202 -3.972 3.762 1.00 93.69 93 ILE A CA 1
ATOM 719 C C . ILE A 1 93 ? 6.819 -4.003 4.418 1.00 93.69 93 ILE A C 1
ATOM 721 O O . ILE A 1 93 ? 6.403 -4.998 5.020 1.00 93.69 93 ILE A O 1
ATOM 725 N N . SER A 1 94 ? 6.094 -2.894 4.297 1.00 95.94 94 SER A N 1
ATOM 726 C CA . SER A 1 94 ? 4.706 -2.806 4.730 1.00 95.94 94 SER A CA 1
ATOM 727 C C . SER A 1 94 ? 3.753 -3.493 3.748 1.00 95.94 94 SER A C 1
ATOM 729 O O . SER A 1 94 ? 3.847 -3.313 2.535 1.00 95.94 94 SER A O 1
ATOM 731 N N . TRP A 1 95 ? 2.827 -4.275 4.292 1.00 98.00 95 TRP A N 1
ATOM 732 C CA . TRP A 1 95 ? 1.698 -4.863 3.585 1.00 98.00 95 TRP A CA 1
ATOM 733 C C . TRP A 1 95 ? 0.400 -4.362 4.197 1.00 98.00 95 TRP A C 1
ATOM 735 O O . TRP A 1 95 ? 0.311 -4.174 5.415 1.00 98.00 95 TRP A O 1
ATOM 745 N N . TRP A 1 96 ? -0.600 -4.157 3.348 1.00 98.25 96 TRP A N 1
ATOM 746 C CA . TRP A 1 96 ? -1.820 -3.449 3.711 1.00 98.25 96 TRP A CA 1
ATOM 747 C C . TRP A 1 96 ? -3.057 -4.187 3.222 1.00 98.25 96 TRP A C 1
ATOM 749 O O . TRP A 1 96 ? -3.044 -4.806 2.162 1.00 98.25 96 TRP A O 1
ATOM 759 N N . SER A 1 97 ? -4.133 -4.114 3.993 1.00 98.06 97 SER A N 1
ATOM 760 C CA . SER A 1 97 ? -5.444 -4.648 3.622 1.00 98.06 97 SER A CA 1
ATOM 761 C C . SER A 1 97 ? -6.541 -3.752 4.195 1.00 98.06 97 SER A C 1
ATOM 763 O O . SER A 1 97 ? -6.282 -2.934 5.084 1.00 98.06 97 SER A O 1
ATOM 765 N N . LEU A 1 98 ? -7.767 -3.893 3.697 1.00 97.31 98 LEU A N 1
ATOM 766 C CA . LEU A 1 98 ? -8.935 -3.312 4.354 1.00 97.31 98 LEU A CA 1
ATOM 767 C C . LEU A 1 98 ? -9.313 -4.149 5.589 1.00 97.31 98 LEU A C 1
ATOM 769 O O . LEU A 1 98 ? -9.096 -5.363 5.593 1.00 97.31 98 LEU A O 1
ATOM 773 N N . PRO A 1 99 ? -9.886 -3.543 6.643 1.00 95.12 99 PRO A N 1
ATOM 774 C CA . PRO A 1 99 ? -10.391 -4.284 7.791 1.00 95.12 99 PRO A CA 1
ATOM 775 C C . PRO A 1 99 ? -11.486 -5.276 7.366 1.00 95.12 99 PRO A C 1
ATOM 777 O O . PRO A 1 99 ? -12.272 -4.962 6.472 1.00 95.12 99 PRO A O 1
ATOM 780 N N . PRO A 1 100 ? -11.582 -6.452 8.010 1.00 92.44 100 PRO A N 1
ATOM 781 C CA . PRO A 1 100 ? -10.791 -6.908 9.161 1.00 92.44 100 PRO A CA 1
ATOM 782 C C . PRO A 1 100 ? -9.383 -7.435 8.814 1.00 92.44 100 PRO A C 1
ATOM 784 O O . PRO A 1 100 ? -8.635 -7.810 9.714 1.00 92.44 100 PRO A O 1
ATOM 787 N N . GLY A 1 101 ? -9.005 -7.440 7.537 1.00 86.62 101 GLY A N 1
ATOM 788 C CA . GLY A 1 101 ? -7.840 -8.145 7.016 1.00 86.62 101 GLY A CA 1
ATOM 789 C C . GLY A 1 101 ? -8.215 -9.549 6.551 1.00 86.62 101 GLY A C 1
ATOM 790 O O . GLY A 1 101 ? -8.875 -10.305 7.262 1.00 86.62 101 GLY A O 1
ATOM 791 N N . ALA A 1 102 ? -7.788 -9.890 5.340 1.00 91.44 102 ALA A N 1
ATOM 792 C CA . ALA A 1 102 ? -7.969 -11.212 4.750 1.00 91.44 102 ALA A CA 1
ATOM 793 C C . ALA A 1 102 ? -7.055 -12.269 5.404 1.00 91.44 102 ALA A C 1
ATOM 795 O O . ALA A 1 102 ? -6.172 -11.946 6.211 1.00 91.44 102 ALA A O 1
ATOM 796 N N . ALA A 1 103 ? -7.204 -13.538 5.021 1.00 94.31 103 ALA A N 1
ATOM 797 C CA . ALA A 1 103 ? -6.209 -14.548 5.372 1.00 94.31 103 ALA A CA 1
ATOM 798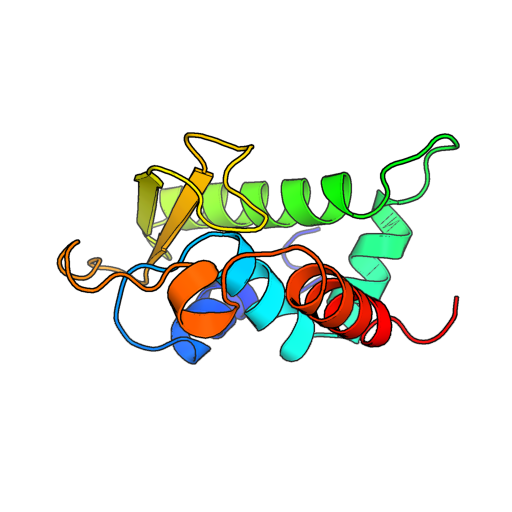 C C . ALA A 1 103 ? -4.865 -14.231 4.679 1.00 94.31 103 ALA A C 1
ATOM 800 O O . ALA A 1 103 ? -4.816 -13.623 3.614 1.00 94.31 103 ALA A O 1
ATOM 801 N N . TRP A 1 104 ? -3.735 -14.574 5.301 1.00 94.62 104 TRP A N 1
ATOM 802 C CA . TRP A 1 104 ? -2.417 -14.146 4.799 1.00 94.62 104 TRP A CA 1
ATOM 803 C C . TRP A 1 104 ? -1.969 -14.838 3.504 1.00 94.62 104 TRP A C 1
ATOM 805 O O . TRP A 1 104 ? -1.094 -14.353 2.787 1.00 94.62 104 TRP A O 1
ATOM 815 N N . ASP A 1 105 ? -2.511 -16.009 3.216 1.00 94.81 105 ASP A N 1
ATOM 816 C CA . ASP A 1 105 ? -2.367 -16.689 1.931 1.00 94.81 105 ASP A CA 1
ATOM 817 C C . ASP A 1 105 ? -3.094 -15.953 0.795 1.00 94.81 105 ASP A C 1
ATOM 819 O O . ASP A 1 105 ? -2.663 -16.047 -0.349 1.00 94.81 105 ASP A O 1
ATOM 823 N N . GLN A 1 106 ? -4.094 -15.127 1.112 1.00 95.56 106 GLN A N 1
ATOM 824 C CA . GLN A 1 106 ? -4.734 -14.185 0.191 1.00 95.56 106 GLN A CA 1
ATOM 825 C C . GLN A 1 106 ? -3.916 -12.892 0.101 1.00 95.56 106 GLN A C 1
ATOM 827 O O . GLN A 1 106 ? -4.363 -11.809 0.487 1.00 95.56 106 GLN A O 1
ATOM 832 N N . ARG A 1 107 ? -2.671 -13.007 -0.361 1.00 96.44 107 ARG A N 1
ATOM 833 C CA . ARG A 1 107 ? -1.766 -11.870 -0.534 1.00 96.44 107 ARG A CA 1
ATOM 834 C C . ARG A 1 107 ? -1.324 -11.748 -1.983 1.00 96.44 107 ARG A C 1
ATOM 836 O O . ARG A 1 107 ? -1.033 -12.750 -2.624 1.00 96.44 107 ARG A O 1
ATOM 843 N N . THR A 1 108 ? -1.226 -10.512 -2.446 1.00 96.94 108 THR A N 1
ATOM 844 C CA . THR A 1 108 ? -0.737 -10.159 -3.773 1.00 96.94 108 THR A CA 1
ATOM 845 C C . THR A 1 108 ? 0.496 -9.285 -3.613 1.00 96.94 108 THR A C 1
ATOM 847 O O . THR A 1 108 ? 0.448 -8.186 -3.051 1.00 96.94 108 THR A O 1
ATOM 850 N N . SER A 1 109 ? 1.624 -9.809 -4.065 1.00 94.69 109 SER A N 1
ATOM 851 C CA . SER A 1 109 ? 2.923 -9.155 -4.025 1.00 94.69 109 SER A CA 1
ATOM 852 C C . SER A 1 109 ? 3.179 -8.333 -5.284 1.00 94.69 109 SER A C 1
ATOM 854 O O . SER A 1 109 ? 2.477 -8.469 -6.289 1.00 94.69 109 SER A O 1
ATOM 856 N N . TRP A 1 110 ? 4.223 -7.504 -5.264 1.00 90.12 110 TRP A N 1
ATOM 857 C CA . TRP A 1 110 ? 4.660 -6.830 -6.481 1.00 90.12 110 TRP A CA 1
ATOM 858 C C . TRP A 1 110 ? 4.993 -7.835 -7.581 1.00 90.12 110 TRP A C 1
ATOM 860 O O . TRP A 1 110 ? 4.527 -7.646 -8.696 1.00 90.12 110 TRP A O 1
ATOM 870 N N . VAL A 1 111 ? 5.732 -8.913 -7.292 1.00 91.44 111 VAL A N 1
ATOM 871 C CA . VAL A 1 111 ? 6.092 -9.910 -8.317 1.00 91.44 111 VAL A CA 1
ATOM 872 C C . VAL A 1 111 ? 4.874 -10.609 -8.933 1.00 91.44 111 VAL A C 1
ATOM 874 O O . VAL A 1 111 ? 4.908 -10.907 -10.123 1.00 91.44 111 VAL A O 1
ATOM 877 N N . ASP A 1 112 ? 3.781 -10.790 -8.187 1.00 91.88 112 ASP A N 1
ATOM 878 C CA . ASP A 1 112 ? 2.569 -11.449 -8.703 1.00 91.88 112 ASP A CA 1
ATOM 879 C C . ASP A 1 112 ? 1.869 -10.639 -9.813 1.00 91.88 112 ASP A C 1
ATOM 881 O O . ASP A 1 112 ? 1.196 -11.213 -10.666 1.00 91.88 112 ASP A O 1
ATOM 885 N N . VAL A 1 113 ? 2.028 -9.308 -9.820 1.00 88.44 113 VAL A N 1
ATOM 886 C CA . VAL A 1 113 ? 1.387 -8.390 -10.793 1.00 88.44 113 VAL A CA 1
ATOM 887 C C . VAL A 1 113 ? 2.411 -7.797 -11.774 1.00 88.44 113 VAL A C 1
ATOM 889 O O . VAL A 1 113 ? 2.168 -7.680 -12.971 1.00 88.44 113 VAL A O 1
ATOM 892 N N . ILE A 1 114 ? 3.544 -7.394 -11.203 1.00 84.50 114 ILE A N 1
ATOM 893 C CA . ILE A 1 114 ? 4.799 -6.829 -11.718 1.00 84.50 114 ILE A CA 1
ATOM 894 C C . ILE A 1 114 ? 5.669 -7.754 -12.576 1.00 84.50 114 ILE A C 1
ATOM 896 O O . ILE A 1 114 ? 6.209 -7.414 -13.630 1.00 84.50 114 I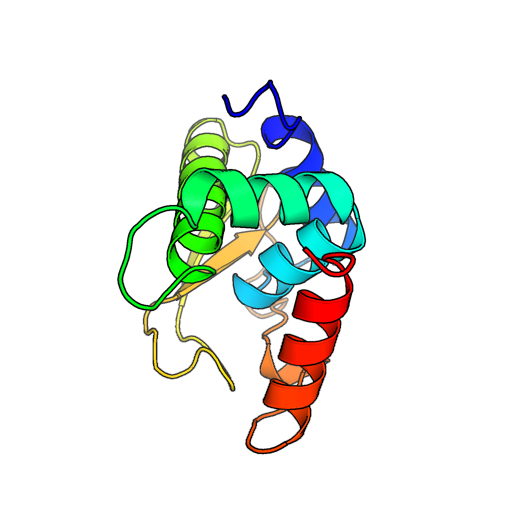LE A O 1
ATOM 900 N N . GLY A 1 115 ? 5.886 -8.944 -12.020 1.00 81.56 115 GLY A N 1
ATOM 901 C CA . GLY A 1 115 ? 7.090 -9.733 -12.251 1.00 81.56 115 GLY A CA 1
ATOM 902 C C . GLY A 1 115 ? 8.299 -9.292 -11.406 1.00 81.56 115 GLY A C 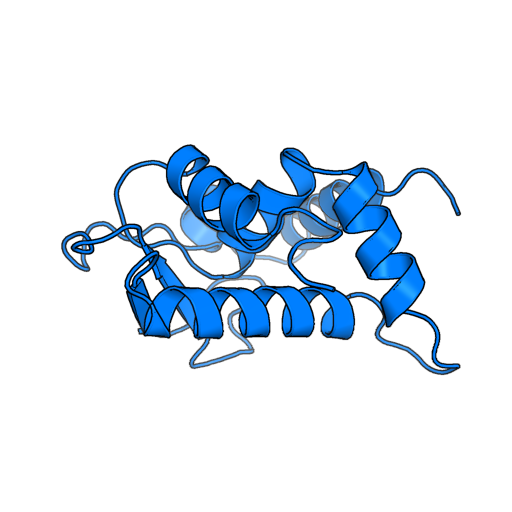1
ATOM 903 O O . GLY A 1 115 ? 8.294 -8.272 -10.712 1.00 81.56 115 GLY A O 1
ATOM 904 N N . ASP A 1 116 ? 9.340 -10.123 -11.453 1.00 70.62 116 ASP A N 1
ATOM 905 C CA . ASP A 1 116 ? 10.661 -9.889 -10.861 1.00 70.62 116 ASP A CA 1
ATOM 906 C C . ASP A 1 116 ? 11.559 -9.227 -11.917 1.00 70.62 116 ASP A C 1
ATOM 908 O O . ASP A 1 116 ? 11.307 -9.356 -13.120 1.00 70.62 116 ASP A O 1
ATOM 912 N N . HIS A 1 117 ? 12.533 -8.415 -11.520 1.00 63.97 117 HIS A N 1
ATOM 913 C CA . HIS A 1 117 ? 12.907 -7.289 -12.368 1.00 63.97 117 HIS A CA 1
ATOM 914 C C . HIS A 1 117 ? 14.386 -7.109 -12.703 1.00 63.97 117 HIS A C 1
ATOM 916 O O . HIS A 1 117 ? 15.213 -6.883 -11.828 1.00 63.97 117 HIS A O 1
ATOM 922 N N . ASP A 1 118 ? 14.628 -6.975 -14.014 1.00 56.22 118 ASP A N 1
ATOM 923 C CA . ASP A 1 118 ? 15.509 -5.931 -14.557 1.00 56.22 118 ASP A CA 1
ATOM 924 C C . ASP A 1 118 ? 14.716 -4.937 -15.449 1.00 56.22 118 ASP A C 1
ATOM 926 O O . ASP A 1 118 ? 14.643 -3.754 -15.130 1.00 56.22 118 ASP A O 1
ATOM 930 N N . GLN A 1 119 ? 13.976 -5.385 -16.480 1.00 58.34 119 GLN A N 1
ATOM 931 C CA . GLN A 1 119 ? 13.301 -4.467 -17.431 1.00 58.34 119 GLN A CA 1
ATOM 932 C C . GLN A 1 119 ? 11.865 -4.045 -17.076 1.00 58.34 119 GLN A C 1
ATOM 934 O O . GLN A 1 119 ? 11.533 -2.862 -17.157 1.00 58.34 119 GLN A O 1
ATOM 939 N N . ALA A 1 120 ? 10.994 -4.965 -16.651 1.00 57.81 120 ALA A N 1
ATOM 940 C CA . ALA A 1 120 ? 9.594 -4.612 -16.383 1.00 57.81 120 ALA A CA 1
ATOM 941 C C . ALA A 1 120 ? 9.433 -3.647 -15.180 1.00 57.81 120 ALA A C 1
ATOM 943 O O . ALA A 1 120 ? 8.428 -2.950 -15.083 1.00 57.81 120 ALA A O 1
ATOM 944 N N . SER A 1 121 ? 10.445 -3.544 -14.299 1.00 56.09 121 SER A N 1
ATOM 945 C CA . SER A 1 121 ? 10.447 -2.645 -13.129 1.00 56.09 121 SER A CA 1
ATOM 946 C C . SER A 1 121 ? 10.591 -1.246 -13.611 1.00 56.09 121 SER A C 1
ATOM 948 O O . SER A 1 121 ? 9.928 -0.357 -13.105 1.00 56.09 121 SER A O 1
ATOM 950 N N . GLN A 1 122 ? 11.534 -1.076 -14.536 1.00 61.19 122 GLN A N 1
ATOM 951 C CA . GLN A 1 122 ? 11.890 0.199 -15.106 1.00 61.19 122 GLN A CA 1
ATOM 952 C C . GLN A 1 122 ? 10.704 0.707 -15.915 1.00 61.19 122 GLN A C 1
ATOM 954 O O . GLN A 1 122 ? 10.327 1.852 -15.721 1.00 61.19 122 GLN A O 1
ATOM 959 N N . ALA A 1 123 ? 10.037 -0.166 -16.678 1.00 60.09 123 ALA A N 1
ATOM 960 C CA . ALA A 1 123 ? 8.795 0.163 -17.373 1.00 60.09 123 ALA A CA 1
ATOM 961 C C . ALA A 1 123 ? 7.643 0.510 -16.410 1.00 60.09 123 ALA A C 1
ATOM 963 O O . ALA A 1 123 ? 6.921 1.472 -16.645 1.00 60.09 123 ALA A O 1
ATOM 964 N N . ALA A 1 124 ? 7.471 -0.224 -15.306 1.00 58.12 124 ALA A N 1
ATOM 965 C CA . ALA A 1 124 ? 6.456 0.094 -14.298 1.00 58.12 124 ALA A CA 1
ATOM 966 C C . ALA A 1 124 ? 6.767 1.402 -13.553 1.00 58.12 124 ALA A C 1
ATOM 968 O O . ALA A 1 124 ? 5.859 2.176 -13.258 1.00 58.12 124 ALA A O 1
ATOM 969 N N . ASP A 1 125 ? 8.045 1.676 -13.292 1.00 58.12 125 ASP A N 1
ATOM 970 C CA . ASP A 1 125 ? 8.509 2.938 -12.726 1.00 58.12 125 ASP A CA 1
ATOM 971 C C . ASP A 1 125 ? 8.312 4.092 -13.689 1.00 58.12 125 ASP A C 1
ATOM 973 O O . ASP A 1 125 ? 7.914 5.171 -13.275 1.00 58.12 125 ASP A O 1
ATOM 977 N N . GLU A 1 126 ? 8.609 3.875 -14.964 1.00 60.66 126 GLU A N 1
ATOM 978 C CA . GLU A 1 126 ? 8.407 4.835 -16.033 1.00 60.66 126 GLU A CA 1
ATOM 979 C C . GLU A 1 126 ? 6.919 5.102 -16.241 1.00 60.66 126 GLU A C 1
ATOM 981 O O . GLU A 1 126 ? 6.538 6.259 -16.346 1.00 60.66 126 GLU A O 1
ATOM 986 N N . ALA A 1 127 ? 6.061 4.084 -16.150 1.00 59.88 127 ALA A N 1
ATOM 987 C CA . ALA A 1 127 ? 4.613 4.257 -16.126 1.00 59.88 127 ALA A CA 1
ATOM 988 C C . ALA A 1 127 ? 4.178 5.085 -14.905 1.00 59.88 127 ALA A C 1
ATOM 990 O O . ALA A 1 127 ? 3.470 6.077 -15.065 1.00 59.88 127 ALA A O 1
ATOM 991 N N . CYS A 1 128 ? 4.676 4.765 -13.704 1.00 55.41 128 CYS A N 1
ATOM 992 C CA . CYS A 1 128 ? 4.417 5.564 -12.505 1.00 55.41 128 CYS A CA 1
ATOM 993 C C . CYS A 1 128 ? 4.940 7.009 -12.622 1.00 55.41 128 CYS A C 1
ATOM 995 O O . CYS A 1 128 ? 4.304 7.936 -12.126 1.00 55.41 128 CYS A O 1
ATOM 997 N N . ARG A 1 129 ? 6.075 7.219 -13.301 1.00 57.56 129 ARG A N 1
ATOM 998 C CA . ARG A 1 129 ? 6.642 8.544 -13.605 1.00 57.56 129 ARG A CA 1
ATOM 999 C C . ARG A 1 129 ? 5.835 9.276 -14.675 1.00 57.56 129 ARG A C 1
ATOM 1001 O O . ARG A 1 129 ? 5.713 10.488 -14.580 1.00 57.56 129 ARG A O 1
ATOM 1008 N N . SER A 1 130 ? 5.260 8.563 -15.643 1.00 55.56 130 SER A N 1
ATOM 1009 C CA . SER A 1 130 ? 4.456 9.133 -16.731 1.00 55.56 130 SER A CA 1
ATOM 1010 C C . SER A 1 130 ? 3.113 9.694 -16.257 1.00 55.56 130 SER A C 1
ATOM 1012 O O . SER A 1 130 ? 2.539 10.544 -16.931 1.00 55.56 130 SER A O 1
ATOM 1014 N N . TYR A 1 131 ? 2.635 9.285 -15.073 1.00 53.94 131 TYR A N 1
ATOM 1015 C CA . TYR A 1 131 ? 1.478 9.910 -14.418 1.00 53.94 131 TYR A CA 1
ATOM 1016 C C . TYR A 1 131 ? 1.773 11.316 -13.878 1.00 53.94 131 TYR A C 1
ATOM 1018 O O . TYR A 1 131 ? 0.846 12.017 -13.480 1.00 53.94 131 TYR A O 1
ATOM 1026 N N . VAL A 1 132 ? 3.040 11.739 -13.871 1.00 50.09 132 VAL A N 1
ATOM 1027 C CA . VAL A 1 132 ? 3.441 13.125 -13.633 1.00 50.09 132 VAL A CA 1
ATOM 1028 C C . VAL A 1 132 ? 3.614 13.777 -15.010 1.00 50.09 132 VAL A C 1
ATOM 1030 O O . VAL A 1 132 ? 4.592 13.467 -15.695 1.00 50.09 132 VAL A O 1
ATOM 1033 N N . PRO A 1 133 ? 2.685 14.642 -15.465 1.00 41.12 133 PRO A N 1
ATOM 1034 C CA . PRO A 1 133 ? 2.900 15.384 -16.701 1.00 41.12 133 PRO A CA 1
ATOM 1035 C C . PRO A 1 133 ? 4.188 16.201 -16.558 1.00 41.12 133 PRO A C 1
ATOM 1037 O O . PRO A 1 133 ? 4.411 16.770 -15.492 1.00 41.12 133 PRO A O 1
ATOM 1040 N N . ASN A 1 134 ? 5.028 16.206 -17.603 1.00 40.66 134 ASN A N 1
ATOM 1041 C CA . ASN A 1 134 ? 6.336 16.877 -17.645 1.00 40.66 134 ASN A CA 1
ATOM 1042 C C . ASN A 1 134 ? 6.347 18.186 -16.831 1.00 40.66 134 ASN A C 1
ATOM 1044 O O . ASN A 1 134 ? 5.720 19.164 -17.241 1.00 40.66 134 ASN A O 1
ATOM 1048 N N . ALA A 1 135 ? 7.047 18.159 -15.693 1.00 40.22 135 ALA A N 1
ATOM 1049 C CA . ALA A 1 135 ? 7.405 19.339 -14.909 1.00 40.22 135 ALA A CA 1
ATOM 1050 C C . ALA A 1 135 ? 8.514 20.139 -15.603 1.00 40.22 135 ALA A C 1
ATOM 1052 O O . ALA A 1 135 ? 9.408 19.493 -16.204 1.00 40.22 135 ALA A O 1
#

Organism: NCBI:txid504797

pLDDT: mean 80.9, std 17.24, range [40.22, 98.25]